Protein AF-A0A2H5V676-F1 (afdb_monomer)

Structure (mmCIF, N/CA/C/O backbone):
data_AF-A0A2H5V676-F1
#
_entry.id   AF-A0A2H5V676-F1
#
loop_
_atom_site.group_PDB
_atom_site.id
_atom_site.type_symbol
_atom_site.label_atom_id
_atom_site.label_alt_id
_atom_site.label_comp_id
_atom_site.label_asym_id
_atom_site.label_entity_id
_atom_site.label_seq_id
_atom_site.pdbx_PDB_ins_code
_atom_site.Cartn_x
_atom_site.Cartn_y
_atom_site.Cartn_z
_atom_site.occupancy
_atom_site.B_iso_or_equiv
_atom_site.auth_seq_id
_atom_site.auth_comp_id
_atom_site.auth_asym_id
_atom_site.auth_atom_id
_atom_site.pdbx_PDB_model_num
ATOM 1 N N . MET A 1 1 ? 0.680 -10.896 -31.281 1.00 37.53 1 MET A N 1
ATOM 2 C CA . MET A 1 1 ? 1.882 -10.039 -31.164 1.00 37.53 1 MET A CA 1
ATOM 3 C C . MET A 1 1 ? 2.558 -10.352 -29.834 1.00 37.53 1 MET A C 1
ATOM 5 O O . MET A 1 1 ? 1.960 -10.106 -28.797 1.00 37.53 1 MET A O 1
ATOM 9 N N . ARG A 1 2 ? 3.732 -10.995 -29.841 1.00 42.66 2 ARG A N 1
ATOM 10 C CA . ARG A 1 2 ? 4.449 -11.372 -28.612 1.00 42.66 2 ARG A CA 1
ATOM 11 C C . ARG A 1 2 ? 5.349 -10.203 -28.216 1.00 42.66 2 ARG A C 1
ATOM 13 O O . ARG A 1 2 ? 6.312 -9.912 -28.921 1.00 42.66 2 ARG A O 1
ATOM 20 N N . ILE A 1 3 ? 4.983 -9.501 -27.148 1.00 53.09 3 ILE A N 1
ATOM 21 C CA . ILE A 1 3 ? 5.729 -8.346 -26.641 1.00 53.09 3 ILE A CA 1
ATOM 22 C C . ILE A 1 3 ? 7.107 -8.852 -26.195 1.00 53.09 3 ILE A C 1
ATOM 24 O O . ILE A 1 3 ? 7.213 -9.655 -25.269 1.00 53.09 3 ILE A O 1
ATOM 28 N N . LYS A 1 4 ? 8.168 -8.449 -26.904 1.00 49.31 4 LYS A N 1
ATOM 29 C CA . LYS A 1 4 ? 9.550 -8.731 -26.503 1.00 49.31 4 LYS A CA 1
ATOM 30 C C . LYS A 1 4 ? 9.922 -7.744 -25.401 1.00 49.31 4 LYS A C 1
ATOM 32 O O . LYS A 1 4 ? 10.204 -6.582 -25.676 1.00 49.31 4 LYS A O 1
ATOM 37 N N . HIS A 1 5 ? 9.882 -8.203 -24.158 1.00 53.62 5 HIS A N 1
ATOM 38 C CA . HIS A 1 5 ? 10.418 -7.456 -23.029 1.00 53.62 5 HIS A CA 1
ATOM 39 C C . HIS A 1 5 ? 11.950 -7.468 -23.120 1.00 53.62 5 HIS A C 1
ATOM 41 O O . HIS A 1 5 ? 12.550 -8.538 -23.187 1.00 53.62 5 HIS A O 1
ATOM 47 N N . SER A 1 6 ? 12.579 -6.291 -23.198 1.00 54.22 6 SER A N 1
ATOM 48 C CA . SER A 1 6 ? 14.040 -6.168 -23.116 1.00 54.22 6 SER A CA 1
ATOM 49 C C . SER A 1 6 ? 14.517 -6.545 -21.711 1.00 54.22 6 SER A C 1
ATOM 51 O O . SER A 1 6 ? 13.742 -6.466 -20.767 1.00 54.22 6 SER A O 1
ATOM 53 N N . GLU A 1 7 ? 15.783 -6.920 -21.522 1.00 55.78 7 GLU A N 1
ATOM 54 C CA . GLU A 1 7 ? 16.324 -7.252 -20.186 1.00 55.78 7 GLU A CA 1
ATOM 55 C C . GLU A 1 7 ? 16.136 -6.108 -19.172 1.00 55.78 7 GLU A C 1
ATOM 57 O O . GLU A 1 7 ? 15.847 -6.340 -18.002 1.00 55.78 7 GLU A O 1
ATOM 62 N N . LYS A 1 8 ? 16.137 -4.856 -19.650 1.00 51.25 8 LYS A N 1
ATOM 63 C CA . LYS A 1 8 ? 15.812 -3.652 -18.862 1.00 51.25 8 LYS A CA 1
ATOM 64 C C . LYS A 1 8 ? 14.358 -3.581 -18.376 1.00 51.25 8 LYS A C 1
ATOM 66 O O . LYS A 1 8 ? 14.045 -2.767 -17.518 1.00 51.25 8 LYS A O 1
ATOM 71 N N . TYR A 1 9 ? 13.459 -4.406 -18.909 1.00 50.22 9 TYR A N 1
ATOM 72 C CA . TYR A 1 9 ? 12.083 -4.548 -18.420 1.00 50.22 9 TYR A CA 1
ATOM 73 C C . TYR A 1 9 ? 12.026 -5.201 -17.033 1.00 50.22 9 TYR A C 1
ATOM 75 O O . TYR A 1 9 ? 11.078 -4.974 -16.280 1.00 50.22 9 TYR A O 1
ATOM 83 N N . VAL A 1 10 ? 13.030 -6.018 -16.699 1.00 53.78 10 VAL A N 1
ATOM 84 C CA . VAL A 1 10 ? 13.158 -6.652 -15.380 1.00 53.78 10 VAL A CA 1
ATOM 85 C C . VAL A 1 10 ? 13.542 -5.618 -14.319 1.00 53.78 10 VAL A C 1
ATOM 87 O O . VAL A 1 10 ? 13.154 -5.756 -13.158 1.00 53.78 10 VAL A O 1
ATOM 90 N N . ASP A 1 11 ? 14.223 -4.548 -14.730 1.00 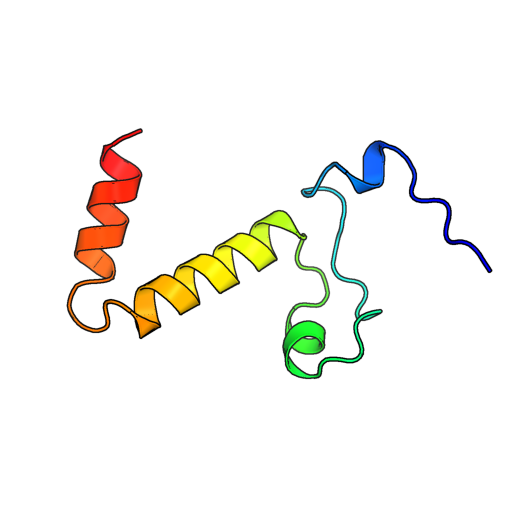56.84 11 ASP A N 1
ATOM 91 C CA . ASP A 1 11 ? 14.673 -3.476 -13.855 1.00 56.84 11 ASP A CA 1
ATOM 92 C C . ASP A 1 11 ? 13.488 -2.562 -13.483 1.00 56.84 11 ASP A C 1
ATOM 94 O O . ASP A 1 11 ? 13.099 -1.635 -14.199 1.00 56.84 11 ASP A O 1
ATOM 98 N N . GLY A 1 12 ? 12.827 -2.891 -12.369 1.00 57.47 12 GLY A N 1
ATOM 99 C CA . GLY A 1 12 ? 11.554 -2.298 -11.934 1.00 57.47 12 GLY A CA 1
ATOM 100 C C . GLY A 1 12 ? 11.581 -0.789 -11.643 1.00 57.47 12 GLY A C 1
ATOM 101 O O . GLY A 1 12 ? 10.518 -0.204 -11.425 1.00 57.47 12 GLY A O 1
ATOM 102 N N . GLU A 1 13 ? 12.764 -0.171 -11.649 1.00 58.47 13 GLU A N 1
ATOM 103 C CA . GLU A 1 13 ? 12.996 1.282 -11.625 1.00 58.47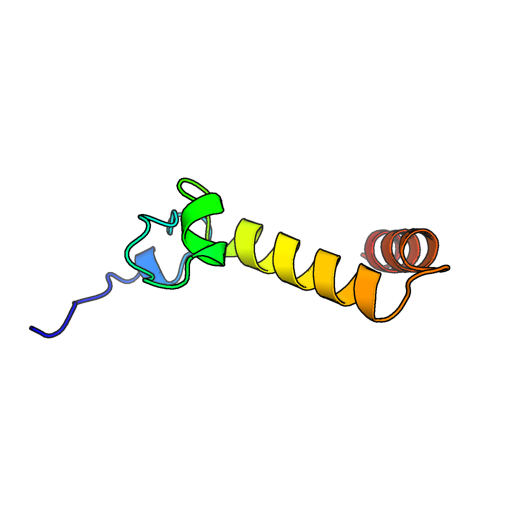 13 GLU A CA 1
ATOM 104 C C . GLU A 1 13 ? 12.649 1.939 -12.974 1.00 58.47 13 GLU A C 1
ATOM 106 O O . GLU A 1 13 ? 12.017 2.993 -13.013 1.00 58.47 13 GLU A O 1
ATOM 111 N N . VAL A 1 14 ? 12.995 1.284 -14.089 1.00 56.66 14 VAL A N 1
ATOM 112 C CA . VAL A 1 14 ? 12.844 1.811 -15.458 1.00 56.66 14 VAL A CA 1
ATOM 113 C C . VAL A 1 14 ? 11.420 1.606 -15.985 1.00 56.66 14 VAL A C 1
ATOM 115 O O . VAL A 1 14 ? 10.942 2.347 -16.850 1.00 56.66 14 VAL A O 1
ATOM 118 N N . HIS A 1 15 ? 10.704 0.610 -15.455 1.00 65.31 15 HIS A N 1
ATOM 119 C CA . HIS A 1 15 ? 9.331 0.329 -15.860 1.00 65.31 15 HIS A CA 1
ATOM 120 C C . HIS A 1 15 ? 8.344 1.299 -15.213 1.00 65.31 15 HIS A C 1
ATOM 122 O O . HIS A 1 15 ? 7.817 1.051 -14.131 1.00 65.31 15 HIS A O 1
ATOM 128 N N . VAL A 1 16 ? 8.067 2.385 -15.921 1.00 67.31 16 VAL A N 1
ATOM 129 C CA . VAL A 1 16 ? 7.026 3.353 -15.592 1.00 67.31 16 VAL A CA 1
ATOM 130 C C . VAL A 1 16 ? 5.669 2.867 -16.102 1.00 67.31 16 VAL A C 1
ATOM 132 O O . VAL A 1 16 ? 5.525 2.529 -17.276 1.00 67.31 16 VAL A O 1
ATOM 135 N N . ASN A 1 17 ? 4.652 2.870 -15.241 1.00 70.6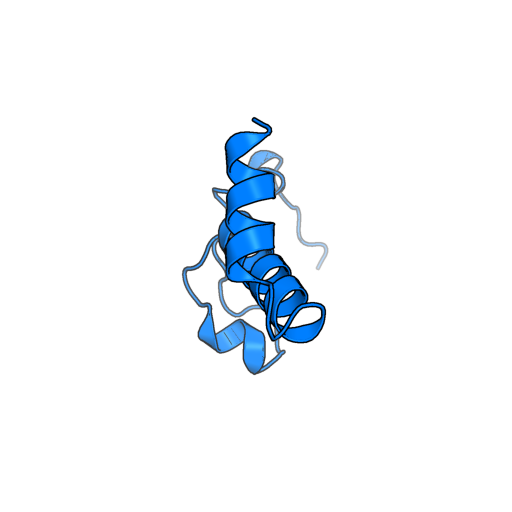9 17 ASN A N 1
ATOM 136 C CA . ASN A 1 17 ? 3.287 2.514 -15.610 1.00 70.69 17 ASN A CA 1
ATOM 137 C C . ASN A 1 17 ? 2.751 3.446 -16.713 1.00 70.69 17 ASN A C 1
ATOM 139 O O . ASN A 1 17 ? 2.488 4.633 -16.490 1.00 70.69 17 ASN A O 1
ATOM 143 N N . ARG A 1 18 ? 2.570 2.884 -17.913 1.00 66.19 18 ARG A N 1
ATOM 144 C CA . ARG A 1 18 ? 2.062 3.581 -19.106 1.00 66.19 18 ARG A CA 1
ATOM 145 C C . ARG A 1 18 ? 0.539 3.523 -19.256 1.00 66.19 18 ARG A C 1
ATOM 147 O O . ARG A 1 18 ? 0.029 3.885 -20.310 1.00 66.19 18 ARG A O 1
ATOM 154 N N . CYS A 1 19 ? -0.192 3.085 -18.228 1.00 60.41 19 CYS A N 1
ATOM 155 C CA . CYS A 1 19 ? -1.638 2.824 -18.292 1.00 60.41 19 CYS A CA 1
ATO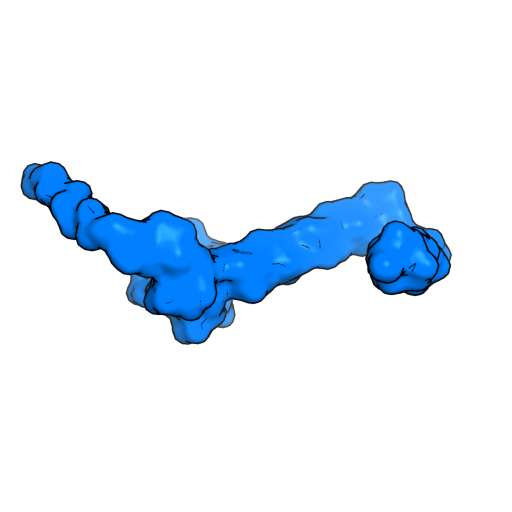M 156 C C . CYS A 1 19 ? -2.042 1.731 -19.294 1.00 60.41 19 CYS A C 1
ATOM 158 O O . CYS A 1 19 ? -3.207 1.652 -19.677 1.00 60.41 19 CYS A O 1
ATOM 160 N N . GLU A 1 20 ? -1.109 0.858 -19.687 1.00 65.00 20 GLU A N 1
ATOM 161 C CA . GLU A 1 20 ? -1.416 -0.343 -20.481 1.00 65.00 20 GLU A CA 1
ATOM 162 C C . GLU A 1 20 ? -2.358 -1.285 -19.714 1.00 65.00 20 GLU A C 1
ATOM 164 O O . GLU A 1 20 ? -3.129 -2.044 -20.303 1.00 65.00 20 GLU A O 1
ATOM 169 N N . ASN A 1 21 ? -2.350 -1.191 -18.380 1.00 63.19 21 ASN A N 1
ATOM 170 C CA . ASN A 1 21 ? -3.265 -1.930 -17.536 1.00 63.19 21 ASN A CA 1
ATOM 171 C C . ASN A 1 21 ? -4.673 -1.310 -17.563 1.00 63.19 21 ASN A C 1
ATOM 173 O O . ASN A 1 21 ? -4.882 -0.154 -17.186 1.00 63.19 21 ASN A O 1
ATOM 177 N N . ARG A 1 22 ? -5.669 -2.107 -17.973 1.00 62.59 22 ARG A N 1
ATOM 178 C CA . ARG A 1 22 ? -7.072 -1.670 -18.035 1.00 62.59 22 ARG A CA 1
ATOM 179 C C . ARG A 1 22 ? -7.697 -1.439 -16.661 1.00 62.59 22 ARG A C 1
ATOM 181 O O . ARG A 1 22 ? -8.713 -0.741 -16.622 1.00 62.59 22 ARG A O 1
ATOM 188 N N . HIS A 1 23 ? -7.106 -1.949 -15.575 1.00 69.31 23 HIS A N 1
ATOM 189 C CA . HIS A 1 23 ? -7.589 -1.715 -14.212 1.00 69.31 23 HIS A CA 1
ATOM 190 C C . HIS A 1 23 ? -7.627 -0.218 -13.888 1.00 69.31 23 HIS A C 1
ATOM 192 O O . HIS A 1 23 ? -6.596 0.456 -13.858 1.00 69.31 23 HIS A O 1
ATOM 198 N N . SER A 1 24 ? -8.823 0.294 -13.597 1.00 69.31 24 SER A N 1
ATOM 199 C CA . SER A 1 24 ? -9.084 1.706 -13.281 1.00 69.31 24 SER A CA 1
ATOM 200 C C . SER A 1 24 ? -8.216 2.236 -12.135 1.00 69.31 24 SER A C 1
ATOM 202 O O . SER A 1 24 ? -7.743 3.368 -12.199 1.00 69.31 24 SER A O 1
ATOM 204 N N . PHE A 1 25 ? -7.945 1.402 -11.127 1.00 69.75 25 PHE A N 1
ATOM 205 C CA . PHE A 1 25 ? -7.058 1.733 -10.011 1.00 69.75 25 PHE A CA 1
ATOM 206 C C . PHE A 1 25 ? -5.630 2.037 -10.480 1.00 69.75 25 PHE A C 1
ATOM 208 O O . 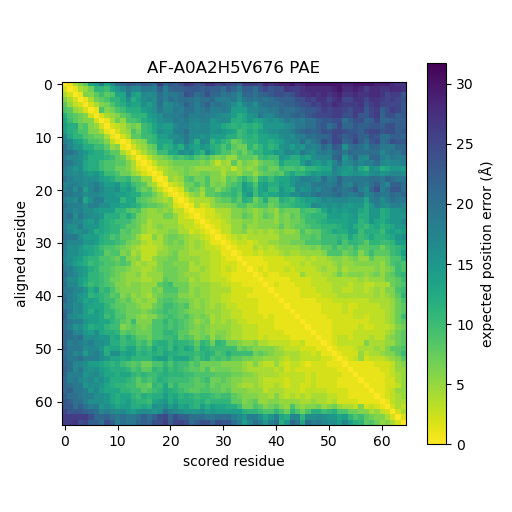PHE A 1 25 ? -5.049 3.047 -10.096 1.00 69.75 25 PHE A O 1
ATOM 215 N N . LEU A 1 26 ? -5.088 1.212 -11.376 1.00 69.19 26 LEU A N 1
ATOM 216 C CA . LEU A 1 26 ? -3.712 1.338 -11.850 1.00 69.19 26 LEU A CA 1
ATOM 217 C C . LEU A 1 26 ? -3.525 2.505 -12.819 1.00 69.19 26 LEU A C 1
ATOM 219 O O . LEU A 1 26 ? -2.435 3.062 -12.886 1.00 69.19 26 LEU A O 1
ATOM 223 N N . ARG A 1 27 ? -4.580 2.962 -13.503 1.00 72.50 27 ARG A N 1
ATOM 224 C CA . ARG A 1 27 ? -4.507 4.174 -14.342 1.00 72.50 27 ARG A CA 1
ATOM 225 C C . ARG A 1 27 ? -4.208 5.446 -13.543 1.00 72.50 27 ARG A C 1
ATOM 227 O O . ARG A 1 27 ? -3.645 6.380 -14.105 1.00 72.50 27 ARG A O 1
ATOM 234 N N . LYS A 1 28 ? -4.544 5.480 -12.246 1.00 73.50 28 LYS A N 1
ATOM 235 C CA . LYS A 1 28 ? -4.239 6.616 -11.356 1.00 73.50 28 LYS A CA 1
ATOM 236 C C . LYS A 1 28 ? -2.745 6.746 -11.048 1.00 73.50 28 LYS A C 1
ATOM 238 O O . LYS A 1 28 ? -2.296 7.827 -10.700 1.00 73.50 28 LYS A O 1
ATOM 243 N N . PHE A 1 29 ? -1.976 5.672 -11.225 1.00 72.94 29 PHE A N 1
ATOM 244 C CA . PHE A 1 29 ? -0.536 5.627 -10.959 1.00 72.94 29 PHE A CA 1
ATOM 245 C C . PHE A 1 29 ? 0.288 5.707 -12.250 1.00 72.94 29 PHE A C 1
ATOM 247 O O . PHE A 1 29 ? 1.336 5.068 -12.361 1.00 72.94 29 PHE A O 1
ATOM 254 N N . ARG A 1 30 ? -0.196 6.439 -13.265 1.00 75.38 30 ARG A N 1
ATOM 255 C CA . ARG A 1 30 ? 0.568 6.707 -14.494 1.00 75.38 30 ARG A CA 1
ATOM 256 C C . ARG A 1 30 ? 1.874 7.404 -14.131 1.00 75.38 30 ARG A C 1
ATOM 258 O O . ARG A 1 30 ? 1.866 8.310 -13.308 1.00 75.38 30 ARG A O 1
ATOM 265 N N . GLY A 1 31 ? 2.985 7.020 -14.748 1.00 74.62 31 GLY A N 1
ATOM 266 C CA . GLY A 1 31 ? 4.266 7.666 -14.441 1.00 74.62 31 GLY A CA 1
ATOM 267 C C . GLY A 1 31 ? 5.015 7.053 -13.250 1.00 74.62 31 GLY A C 1
ATOM 268 O O . GLY A 1 31 ? 6.203 7.304 -13.094 1.00 74.62 31 GLY A O 1
ATOM 269 N N . VAL A 1 32 ? 4.368 6.192 -12.457 1.00 77.06 32 VAL A N 1
ATOM 270 C CA . VAL A 1 32 ? 4.983 5.542 -11.292 1.00 77.06 32 VAL A CA 1
ATOM 271 C C . VAL A 1 32 ? 5.738 4.289 -11.727 1.00 77.06 32 VAL A C 1
ATOM 273 O O . VAL A 1 32 ? 5.206 3.485 -12.500 1.00 77.06 32 VAL A O 1
ATOM 276 N N . SER A 1 33 ? 6.968 4.104 -11.238 1.00 80.88 33 SER A N 1
ATOM 277 C CA . SER A 1 33 ? 7.724 2.888 -11.540 1.00 80.88 33 SER A CA 1
ATOM 278 C C . SER A 1 33 ? 7.136 1.661 -10.839 1.00 80.88 33 SER A C 1
ATOM 280 O O . SER A 1 33 ? 6.486 1.771 -9.795 1.00 80.88 33 SER A O 1
ATOM 282 N N . LYS A 1 34 ? 7.364 0.467 -11.390 1.00 77.50 34 LYS A N 1
ATOM 283 C CA . LYS A 1 34 ? 6.864 -0.797 -10.828 1.00 77.50 34 LYS A CA 1
ATOM 284 C C . LYS A 1 34 ? 7.263 -0.971 -9.360 1.00 77.50 34 LYS A C 1
ATOM 286 O O . LYS A 1 34 ? 6.432 -1.384 -8.555 1.00 77.50 34 LYS A O 1
ATOM 291 N N . LYS A 1 35 ? 8.503 -0.620 -9.005 1.00 80.12 35 LYS A N 1
ATOM 292 C CA . LYS A 1 35 ? 9.004 -0.681 -7.623 1.00 80.12 35 LYS A CA 1
ATOM 293 C C . LYS A 1 35 ? 8.204 0.223 -6.684 1.00 80.12 35 LYS A C 1
ATOM 295 O O . LYS A 1 35 ? 7.767 -0.229 -5.629 1.00 80.12 35 LYS A O 1
ATOM 300 N N . HIS A 1 36 ? 7.966 1.472 -7.082 1.00 78.94 36 HIS A N 1
ATOM 301 C CA . HIS A 1 36 ? 7.175 2.412 -6.286 1.00 78.94 36 HIS A CA 1
ATOM 302 C C . HIS A 1 36 ? 5.720 1.955 -6.163 1.00 78.94 36 HIS A C 1
ATOM 304 O O . HIS A 1 36 ? 5.162 1.975 -5.070 1.00 78.94 36 HIS A O 1
ATOM 310 N N . LEU A 1 37 ? 5.124 1.460 -7.251 1.00 82.19 37 LEU A N 1
ATOM 311 C CA . LEU A 1 37 ? 3.773 0.899 -7.236 1.00 82.19 37 LEU A CA 1
ATOM 312 C C . LEU A 1 37 ? 3.659 -0.288 -6.271 1.00 82.19 37 LEU A C 1
ATOM 314 O O . LEU A 1 37 ? 2.713 -0.361 -5.490 1.00 82.19 37 LEU A O 1
ATOM 318 N N . GLN A 1 38 ? 4.635 -1.193 -6.289 1.00 82.69 38 GLN A N 1
ATOM 319 C CA . GLN A 1 38 ? 4.693 -2.308 -5.350 1.00 82.69 38 GLN A CA 1
ATOM 320 C C . GLN A 1 38 ? 4.859 -1.817 -3.905 1.00 82.69 38 GLN A C 1
ATOM 322 O O . GLN A 1 38 ? 4.192 -2.338 -3.016 1.00 82.69 38 GLN A O 1
ATOM 327 N N . GLY A 1 39 ? 5.659 -0.773 -3.676 1.00 84.50 39 GLY A N 1
ATOM 328 C CA . GLY A 1 39 ? 5.752 -0.094 -2.381 1.00 84.50 39 GLY A CA 1
ATOM 329 C C . GLY A 1 39 ? 4.404 0.451 -1.896 1.00 84.50 39 GLY A C 1
ATOM 330 O O . GLY A 1 39 ? 4.021 0.192 -0.757 1.00 84.50 39 GLY A O 1
ATOM 331 N N . TYR A 1 40 ? 3.637 1.121 -2.763 1.00 83.62 40 TYR A N 1
ATOM 332 C CA . TYR A 1 40 ? 2.292 1.605 -2.428 1.00 83.62 40 TYR A CA 1
ATOM 333 C C . TYR A 1 40 ? 1.329 0.467 -2.078 1.00 83.62 40 TYR A C 1
ATOM 335 O O . TYR A 1 40 ? 0.577 0.577 -1.112 1.00 83.62 40 TYR A O 1
ATOM 343 N N . LEU A 1 41 ? 1.356 -0.637 -2.830 1.00 85.62 41 LEU A N 1
ATOM 344 C CA . LEU A 1 41 ? 0.521 -1.807 -2.547 1.00 85.62 41 LEU A CA 1
ATOM 345 C C . LEU A 1 41 ? 0.897 -2.470 -1.218 1.00 85.62 41 LEU A C 1
ATOM 347 O O . LEU A 1 41 ? 0.008 -2.832 -0.449 1.00 85.62 41 LEU A O 1
ATOM 351 N N . LEU A 1 42 ? 2.192 -2.595 -0.920 1.00 86.50 42 LEU A N 1
ATOM 352 C CA . LEU A 1 42 ? 2.672 -3.113 0.362 1.00 86.50 42 LEU A CA 1
ATOM 353 C C . LEU A 1 42 ? 2.255 -2.204 1.521 1.00 86.50 42 LEU A C 1
ATOM 355 O O . LEU A 1 42 ? 1.790 -2.700 2.543 1.00 86.50 42 LEU A O 1
ATOM 359 N N . PHE A 1 43 ? 2.343 -0.885 1.348 1.00 87.06 43 PHE A N 1
ATOM 360 C CA . PHE A 1 43 ? 1.895 0.073 2.355 1.00 87.06 43 PHE A CA 1
ATOM 361 C C . PHE A 1 43 ? 0.379 0.012 2.586 1.00 87.06 43 PHE A C 1
ATOM 363 O O . PHE A 1 43 ? -0.068 -0.045 3.728 1.00 87.06 43 PHE A O 1
ATOM 370 N N . LEU A 1 44 ? -0.424 -0.063 1.522 1.00 88.12 44 LEU A N 1
ATOM 371 C CA . LEU A 1 44 ? -1.872 -0.268 1.635 1.00 88.12 44 LEU A CA 1
ATOM 372 C C . LEU A 1 44 ? -2.202 -1.590 2.332 1.00 88.12 44 LEU A C 1
ATOM 374 O O . LEU A 1 44 ? -3.084 -1.639 3.184 1.00 88.12 44 LEU A O 1
ATOM 378 N N . THR A 1 45 ? -1.463 -2.650 2.00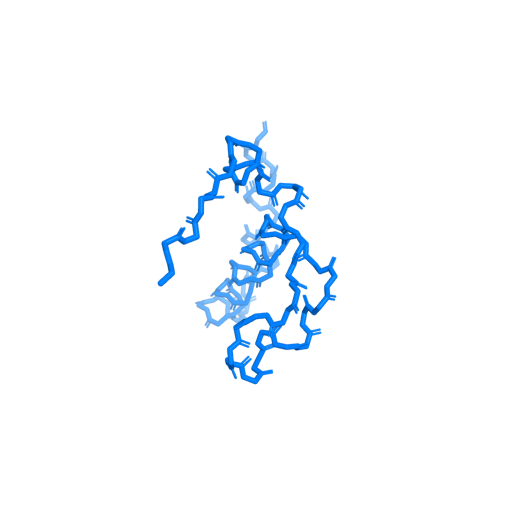9 1.00 89.31 45 THR A N 1
ATOM 379 C CA . THR A 1 45 ? -1.605 -3.955 2.664 1.00 89.31 45 THR A CA 1
ATOM 380 C C . THR A 1 45 ? -1.285 -3.846 4.155 1.00 89.31 45 THR A C 1
ATOM 382 O O . THR A 1 45 ? -2.028 -4.386 4.972 1.00 89.31 45 THR A O 1
ATOM 385 N N . LEU A 1 46 ? -0.235 -3.112 4.533 1.00 89.19 46 LEU A N 1
ATOM 386 C CA . LEU A 1 46 ? 0.106 -2.843 5.930 1.00 89.19 46 LEU A CA 1
ATOM 387 C C . LEU A 1 46 ? -1.013 -2.075 6.648 1.00 89.19 46 LEU A C 1
ATOM 389 O O . LEU A 1 46 ? -1.395 -2.463 7.748 1.00 89.19 46 LEU A O 1
ATOM 393 N N . LEU A 1 47 ? -1.569 -1.032 6.024 1.00 90.69 47 LEU A N 1
ATOM 394 C CA . LEU A 1 47 ? -2.674 -0.252 6.591 1.00 90.69 47 LEU A CA 1
ATOM 395 C C . LEU A 1 47 ? -3.927 -1.102 6.828 1.00 90.69 47 LEU A C 1
ATOM 397 O O . LEU A 1 47 ? -4.544 -0.993 7.883 1.00 90.69 47 LEU A O 1
ATOM 401 N N . ILE A 1 48 ? -4.291 -1.955 5.866 1.00 91.12 48 ILE A N 1
ATOM 402 C CA . ILE A 1 48 ? -5.480 -2.812 5.965 1.00 91.12 48 ILE A CA 1
ATOM 403 C C . ILE A 1 48 ? -5.295 -3.880 7.047 1.00 91.12 48 ILE A C 1
ATOM 405 O O . ILE A 1 48 ? -6.211 -4.128 7.826 1.00 91.12 48 ILE A O 1
ATOM 409 N N . ASN A 1 49 ? -4.119 -4.509 7.108 1.00 90.06 49 ASN A N 1
ATOM 410 C CA . ASN A 1 49 ? -3.868 -5.599 8.052 1.00 90.06 49 ASN A CA 1
ATOM 411 C C . ASN A 1 49 ? -3.539 -5.108 9.470 1.00 90.06 49 ASN A C 1
ATOM 413 O O . ASN A 1 49 ? -3.785 -5.831 10.431 1.00 90.06 49 ASN A O 1
ATOM 417 N N . MET A 1 50 ? -2.986 -3.900 9.618 1.00 91.44 50 MET A N 1
ATOM 418 C CA . MET A 1 50 ? -2.544 -3.340 10.903 1.00 91.44 50 MET A CA 1
ATOM 419 C C . MET A 1 50 ? -3.088 -1.916 11.127 1.00 91.44 50 MET A C 1
ATOM 421 O O . MET A 1 50 ? -2.310 -0.994 11.372 1.00 91.44 50 MET A O 1
ATOM 425 N N . PRO A 1 51 ? -4.412 -1.691 11.110 1.00 86.69 51 PRO A N 1
ATOM 426 C CA . PRO A 1 51 ? -5.000 -0.346 11.052 1.00 86.69 51 PRO A CA 1
ATOM 427 C C . PRO A 1 51 ? -4.625 0.573 12.225 1.00 86.69 51 PRO A C 1
ATOM 429 O O . PRO A 1 51 ? -4.568 1.787 12.057 1.00 86.69 51 PRO A O 1
ATOM 432 N N . THR A 1 52 ? -4.322 0.021 13.403 1.00 91.56 52 THR A N 1
ATOM 433 C CA . THR A 1 52 ? -3.937 0.796 14.598 1.00 91.56 52 THR A CA 1
ATOM 434 C C . THR A 1 52 ? -2.436 0.798 14.885 1.00 91.56 52 THR A C 1
ATOM 436 O O . THR A 1 52 ? -1.961 1.643 15.639 1.00 91.56 52 THR A O 1
ATOM 439 N N . ARG A 1 53 ? -1.673 -0.135 14.301 1.00 89.69 53 ARG A N 1
ATOM 440 C CA . ARG A 1 53 ? -0.237 -0.333 14.582 1.00 89.69 53 ARG A CA 1
ATOM 441 C C . ARG A 1 53 ? 0.659 -0.156 13.362 1.00 89.69 53 ARG A C 1
ATOM 443 O O . ARG A 1 53 ? 1.869 -0.292 13.482 1.00 89.69 53 ARG A O 1
ATOM 450 N N . TRP A 1 54 ? 0.101 0.180 12.201 1.00 91.50 54 TRP A N 1
ATOM 451 C CA . TRP A 1 54 ? 0.849 0.292 10.949 1.00 91.50 54 TRP A CA 1
ATOM 452 C C . TRP A 1 54 ? 2.089 1.181 11.085 1.00 91.50 54 TRP A C 1
ATOM 454 O O . TRP A 1 54 ? 3.131 0.831 10.548 1.00 91.50 54 TRP A O 1
ATOM 464 N N . PHE A 1 55 ? 2.007 2.288 11.831 1.00 88.12 55 PHE A N 1
ATOM 465 C CA . PHE A 1 55 ? 3.121 3.223 11.983 1.00 88.12 55 PHE A CA 1
ATOM 466 C C . PHE A 1 55 ? 4.264 2.632 12.815 1.00 88.12 55 PHE A C 1
ATOM 468 O O . PHE A 1 55 ? 5.422 2.702 12.408 1.00 88.12 55 PHE A O 1
ATOM 475 N N . SER A 1 56 ? 3.955 1.987 13.944 1.00 90.31 56 SER A N 1
ATOM 476 C CA . SER A 1 56 ? 4.977 1.315 14.752 1.00 90.31 56 SER A CA 1
ATOM 477 C C . SER A 1 56 ? 5.563 0.1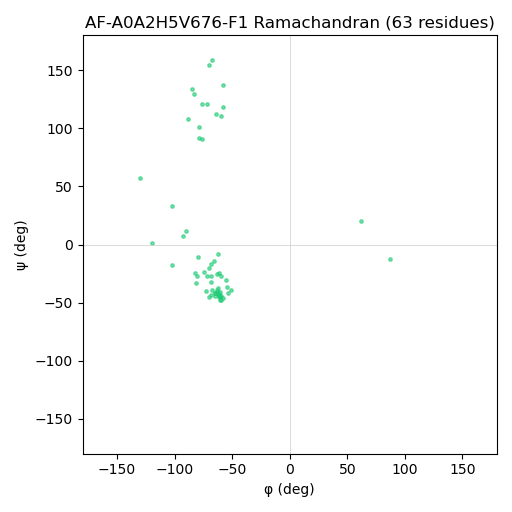07 14.023 1.00 90.31 56 SER A C 1
ATOM 479 O O . SER A 1 56 ? 6.775 -0.081 14.042 1.00 90.31 56 SER A O 1
ATOM 481 N N . THR A 1 57 ? 4.741 -0.660 13.301 1.00 87.75 57 THR A N 1
ATOM 482 C CA . THR A 1 57 ? 5.214 -1.758 12.447 1.00 87.75 57 THR A CA 1
ATOM 483 C C . THR A 1 57 ? 6.116 -1.259 11.316 1.00 87.75 57 THR A C 1
ATOM 485 O O . THR A 1 57 ? 7.146 -1.874 11.050 1.00 87.75 57 THR A O 1
ATOM 488 N N . LEU A 1 58 ? 5.775 -0.134 10.678 1.00 87.31 58 LEU A N 1
ATOM 489 C CA . LEU A 1 58 ? 6.604 0.496 9.649 1.00 87.31 58 LEU A CA 1
ATOM 49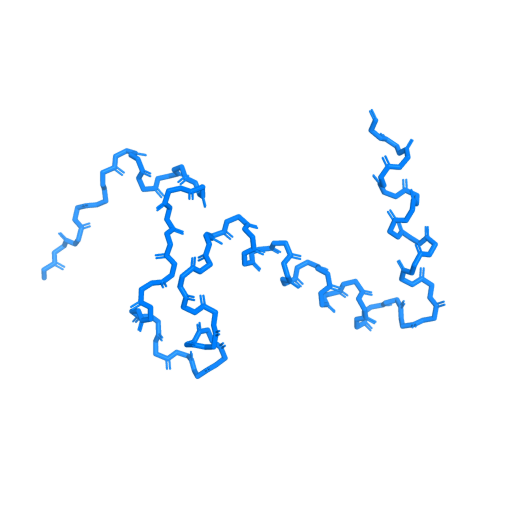0 C C . LEU A 1 58 ? 7.978 0.877 10.215 1.00 87.31 58 LEU A C 1
ATOM 492 O O . LEU A 1 58 ? 8.992 0.528 9.616 1.00 87.31 58 LEU A O 1
ATOM 496 N N . LEU A 1 59 ? 8.008 1.523 11.386 1.00 87.69 59 LEU A N 1
ATOM 497 C CA . LEU A 1 59 ? 9.249 1.896 12.070 1.00 87.69 59 LEU A CA 1
ATOM 498 C C . LEU A 1 59 ? 10.107 0.672 12.417 1.00 87.69 59 LEU A C 1
ATOM 500 O O . LEU A 1 59 ? 11.310 0.677 12.168 1.00 87.69 59 LEU A O 1
ATOM 504 N N . SER A 1 60 ? 9.510 -0.405 12.935 1.00 87.75 60 SER A N 1
ATOM 505 C CA . SER A 1 60 ? 10.246 -1.644 13.225 1.00 87.75 60 SER A CA 1
ATOM 506 C C . SER A 1 60 ? 10.848 -2.282 11.968 1.00 87.75 60 SER A C 1
ATOM 508 O O . SER A 1 60 ? 11.967 -2.787 12.015 1.00 87.75 60 SER A O 1
ATOM 510 N N . LEU A 1 61 ? 10.140 -2.233 10.835 1.00 82.38 61 LEU A N 1
ATOM 511 C CA . LEU A 1 61 ? 10.633 -2.756 9.556 1.00 82.38 61 LEU A CA 1
ATOM 512 C C . LEU A 1 61 ? 11.797 -1.931 8.989 1.00 82.38 61 LEU A C 1
ATOM 514 O O . LEU A 1 61 ? 12.666 -2.494 8.322 1.00 82.38 61 LEU A O 1
ATOM 518 N N . THR A 1 62 ? 11.823 -0.618 9.232 1.00 77.94 62 THR A N 1
ATOM 519 C CA . THR A 1 62 ? 12.914 0.257 8.775 1.00 77.94 62 THR A CA 1
ATOM 520 C C . THR A 1 62 ? 14.132 0.216 9.689 1.00 77.94 62 THR A C 1
ATOM 522 O O . THR A 1 62 ? 15.243 0.323 9.188 1.00 77.94 62 THR A O 1
ATOM 525 N N . SER A 1 63 ? 13.938 0.032 10.998 1.00 71.12 63 SER A N 1
ATOM 526 C CA . SER A 1 63 ? 15.028 -0.025 11.985 1.00 71.12 63 SER A CA 1
ATOM 527 C C . SER A 1 63 ? 15.744 -1.380 12.047 1.00 71.12 63 SER A C 1
ATOM 529 O O . SER A 1 63 ? 16.763 -1.499 12.713 1.00 71.12 63 SER A O 1
ATOM 531 N N . SER A 1 64 ? 15.202 -2.411 11.391 1.00 57.91 64 SER A N 1
ATOM 532 C CA . SER A 1 64 ? 15.798 -3.754 11.310 1.00 57.91 64 SER A CA 1
A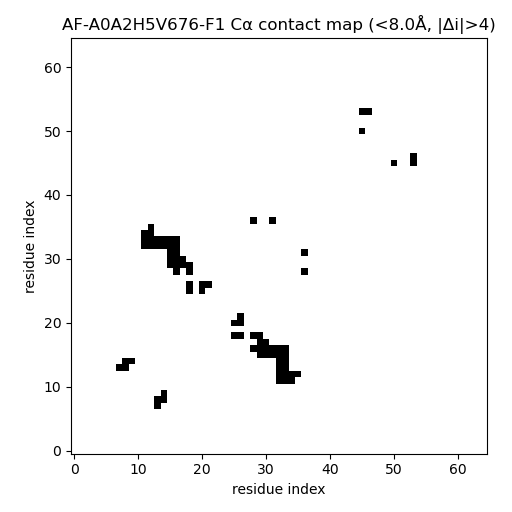TOM 533 C C . SER A 1 64 ? 16.694 -3.951 10.072 1.00 57.91 64 SER A C 1
ATOM 535 O O . SER A 1 64 ? 17.096 -5.084 9.792 1.00 57.91 64 SER A O 1
ATOM 537 N N . ARG A 1 65 ? 16.964 -2.887 9.309 1.00 50.06 65 ARG A N 1
ATOM 538 C CA . ARG A 1 65 ? 17.946 -2.859 8.215 1.00 50.06 65 ARG A CA 1
ATOM 539 C C . ARG A 1 65 ? 19.182 -2.094 8.646 1.00 50.06 65 ARG A C 1
ATOM 541 O O . ARG A 1 65 ? 20.268 -2.506 8.192 1.00 50.06 65 ARG A O 1
#

Secondary structure (DSSP, 8-state):
------GGGS-TTT-B--S-S--HHHHTTTT-BHHHHHHHHHHHHHHHH-TTTHHHHHHHHHHT-

Sequence (65 aa):
MRIKHSEKYVDGEVHVNRCENRHSFLRKFRGVSKKHLQGYLLFLTLLINMPTRWFSTLLSLTSSR

Radius of gyration: 15.25 Å; Cα contacts (8 Å, |Δi|>4): 40; chains: 1; bounding box: 27×19×46 Å

Solvent-accessible surface area (backbone atoms only — not comparable to full-atom values): 3919 Å² total; per-residue (Å²): 134,84,83,79,74,54,80,65,58,73,42,34,77,72,35,49,37,80,47,82,54,82,53,70,75,56,46,76,45,51,72,38,22,47,51,57,50,50,50,53,52,50,50,52,50,39,42,72,77,29,74,89,46,36,68,62,52,51,51,54,64,61,73,75,112

Mean predicted aligned error: 10.4 Å

Foldseek 3Di:
DDDDDDPCNVVQQPAFQCVPDPPPVSNVRGRPGNVVVVVVVVLVVLCVVPVPCSVVVVVVVVVVD

pLDDT: mean 72.96, std 14.53, range [37.53, 91.56]